Protein AF-A0A7S0L2Z8-F1 (afdb_monomer_lite)

Secondary structure (DSSP, 8-state):
------HHHHHHHHHH-HHHH-TTGGG-TTS--PPPHHHHHHHHHHHTT---TTS-----TTHHHHHS--TT--SSSS-SS-TT---TTHHHHTT---GGGGG--HHHHHHHHHHHHHHHHHTT-SS--

Organism: NCBI:txid221442

Structure (mmCIF, N/CA/C/O backbone):
data_AF-A0A7S0L2Z8-F1
#
_entry.id   AF-A0A7S0L2Z8-F1
#
loop_
_atom_site.group_PDB
_atom_site.id
_atom_site.type_symbol
_atom_site.label_atom_id
_atom_site.label_alt_id
_atom_site.label_comp_id
_atom_site.label_asym_id
_atom_site.label_entity_id
_atom_site.label_seq_id
_atom_site.pdbx_PDB_ins_code
_atom_site.Cartn_x
_atom_site.Cartn_y
_atom_site.Cartn_z
_atom_site.occupancy
_atom_site.B_iso_or_equiv
_atom_site.auth_seq_id
_atom_site.auth_comp_id
_atom_site.auth_asym_id
_atom_site.auth_atom_id
_atom_site.pdbx_PDB_model_num
ATOM 1 N N . PRO A 1 1 ? -34.218 -7.676 -26.715 1.00 38.91 1 PRO A N 1
ATOM 2 C CA . PRO A 1 1 ? -32.930 -6.945 -26.827 1.00 38.91 1 PRO A CA 1
ATOM 3 C C . PRO A 1 1 ? -32.128 -7.046 -25.517 1.00 38.91 1 PRO A C 1
ATOM 5 O O . PRO A 1 1 ? -32.703 -6.765 -24.467 1.00 38.91 1 PRO A O 1
ATOM 8 N N . PRO A 1 2 ? -30.862 -7.502 -25.526 1.00 47.31 2 PRO A N 1
ATOM 9 C CA . PRO A 1 2 ? -30.101 -7.628 -24.289 1.00 47.31 2 PRO A CA 1
ATOM 10 C C . PRO A 1 2 ? -29.778 -6.231 -23.745 1.00 47.31 2 PRO A C 1
ATOM 12 O O . PRO A 1 2 ? -29.260 -5.373 -24.457 1.00 47.31 2 PRO A O 1
ATOM 15 N N . ALA A 1 3 ? -30.162 -5.994 -22.492 1.00 52.59 3 ALA A N 1
ATOM 16 C CA . ALA A 1 3 ? -29.911 -4.758 -21.770 1.00 52.59 3 ALA A CA 1
ATOM 17 C C . ALA A 1 3 ? -28.441 -4.724 -21.331 1.00 52.59 3 ALA A C 1
ATOM 19 O O . ALA A 1 3 ? -28.045 -5.391 -20.377 1.00 52.59 3 ALA A O 1
ATOM 20 N N . TYR A 1 4 ? -27.623 -3.972 -22.058 1.00 53.84 4 TYR A N 1
ATOM 21 C CA . TYR A 1 4 ? -26.268 -3.640 -21.636 1.00 53.84 4 TYR A CA 1
ATOM 22 C C . TYR A 1 4 ? -26.341 -2.687 -20.431 1.00 53.84 4 TYR A C 1
ATOM 24 O O . TYR A 1 4 ? -27.061 -1.693 -20.490 1.00 53.84 4 TYR A O 1
ATOM 32 N N . GLY A 1 5 ? -25.602 -2.977 -19.353 1.00 63.50 5 GLY A N 1
ATOM 33 C CA . GLY A 1 5 ? -25.369 -2.003 -18.273 1.00 63.50 5 GLY A CA 1
ATOM 34 C C . GLY A 1 5 ? -25.965 -2.314 -16.898 1.00 63.50 5 GLY A C 1
ATOM 35 O O . GLY A 1 5 ? -26.345 -1.396 -16.182 1.00 63.50 5 GLY A O 1
ATOM 36 N N . ILE A 1 6 ? -26.029 -3.580 -16.487 1.00 81.06 6 ILE A N 1
ATOM 37 C CA . ILE A 1 6 ? -26.271 -3.932 -15.079 1.00 81.06 6 ILE A CA 1
ATOM 38 C C . ILE A 1 6 ? -24.934 -4.241 -14.403 1.00 81.06 6 ILE A C 1
ATOM 40 O O . ILE A 1 6 ? -24.212 -5.129 -14.850 1.00 81.06 6 ILE A O 1
ATOM 44 N N . LEU A 1 7 ? -24.618 -3.529 -13.312 1.00 80.81 7 LEU A N 1
ATOM 45 C CA . LEU A 1 7 ? -23.402 -3.723 -12.503 1.00 80.81 7 LEU A CA 1
ATOM 46 C C . LEU A 1 7 ? -23.192 -5.200 -12.134 1.00 80.81 7 LEU A C 1
ATOM 48 O O . LEU A 1 7 ? -22.066 -5.679 -12.138 1.00 80.81 7 LEU A O 1
ATOM 52 N N . GLY A 1 8 ? -24.282 -5.938 -11.898 1.00 82.50 8 GLY A N 1
ATOM 53 C CA . GLY A 1 8 ? -24.236 -7.378 -11.646 1.00 82.50 8 GLY A CA 1
ATOM 54 C C . GLY A 1 8 ? -23.707 -8.200 -12.826 1.00 82.50 8 GLY A C 1
ATOM 55 O O . GLY A 1 8 ? -22.941 -9.129 -12.609 1.00 82.50 8 GLY A O 1
ATOM 56 N N . ALA A 1 9 ? -24.047 -7.847 -14.070 1.00 83.56 9 ALA A N 1
ATOM 57 C CA . ALA A 1 9 ? -23.508 -8.523 -15.252 1.00 83.56 9 ALA A CA 1
ATOM 58 C C . ALA A 1 9 ? -22.042 -8.147 -15.506 1.00 83.56 9 ALA A C 1
ATOM 60 O O . ALA A 1 9 ? -21.267 -9.007 -15.902 1.00 83.56 9 ALA A O 1
ATOM 61 N N . ALA A 1 10 ? -21.651 -6.896 -15.235 1.00 84.44 10 ALA A N 1
ATOM 62 C CA . ALA A 1 10 ? -20.251 -6.476 -15.308 1.00 84.44 10 ALA A CA 1
ATOM 63 C C . ALA A 1 10 ? -19.397 -7.190 -14.248 1.00 84.44 10 ALA A C 1
ATOM 65 O O . ALA A 1 10 ? -18.348 -7.740 -14.568 1.00 84.44 10 ALA A O 1
ATOM 66 N N . LEU A 1 11 ? -19.885 -7.260 -13.006 1.00 85.12 11 LEU A N 1
ATOM 67 C CA . LEU A 1 11 ? -19.230 -7.996 -11.928 1.00 85.12 11 LEU A CA 1
ATOM 68 C C . LEU A 1 11 ? -19.144 -9.492 -12.250 1.00 85.12 11 LEU A C 1
ATOM 70 O O . LEU A 1 11 ? -18.087 -10.088 -12.084 1.00 85.12 11 LEU A O 1
ATOM 74 N N . ALA A 1 12 ? -20.230 -10.097 -12.738 1.00 84.31 12 ALA A N 1
ATOM 75 C CA . ALA A 1 12 ? -20.231 -11.498 -13.143 1.00 84.31 12 ALA A CA 1
ATOM 76 C C . ALA A 1 12 ? -19.248 -11.756 -14.290 1.00 84.31 12 ALA A C 1
ATOM 78 O O . ALA A 1 12 ? -18.520 -12.736 -14.227 1.00 84.31 12 ALA A O 1
ATOM 79 N N . ALA A 1 13 ? -19.187 -10.875 -15.294 1.00 85.38 13 ALA A N 1
ATOM 80 C CA . ALA A 1 13 ? -18.232 -10.986 -16.392 1.00 85.38 13 ALA A CA 1
ATOM 81 C C . ALA A 1 13 ? -16.784 -10.954 -15.886 1.00 85.38 13 ALA A C 1
ATOM 83 O O . ALA A 1 13 ? -16.016 -11.832 -16.251 1.00 85.38 13 ALA A O 1
ATOM 84 N N . VAL A 1 14 ? -16.443 -10.028 -14.982 1.00 84.12 14 VAL A N 1
ATOM 85 C CA . VAL A 1 14 ? -15.102 -9.954 -14.374 1.00 84.12 14 VAL A CA 1
ATOM 86 C C . VAL A 1 14 ? -14.795 -11.189 -13.519 1.00 84.12 14 VAL A C 1
ATOM 88 O O . VAL A 1 14 ? -13.708 -11.743 -13.606 1.00 84.12 14 VAL A O 1
ATOM 91 N N . LEU A 1 15 ? -15.743 -11.654 -12.698 1.00 82.75 15 LEU A N 1
ATOM 92 C CA . LEU A 1 15 ? -15.523 -12.797 -11.800 1.00 82.75 15 LEU A CA 1
ATOM 93 C C . LEU A 1 15 ? -15.503 -14.157 -12.515 1.00 82.75 15 LEU A C 1
ATOM 95 O O . LEU A 1 15 ? -14.949 -15.118 -11.976 1.00 82.75 15 LEU A O 1
ATOM 99 N N . LEU A 1 16 ? -16.164 -14.263 -13.671 1.00 84.06 16 LEU A N 1
ATOM 100 C CA . LEU A 1 16 ? -16.194 -15.457 -14.523 1.00 84.06 16 LEU A CA 1
ATOM 101 C C . LEU A 1 16 ? -15.113 -15.429 -15.605 1.00 84.06 16 LEU A C 1
ATOM 103 O O . LEU A 1 16 ? -14.973 -16.421 -16.321 1.00 84.06 16 LEU A O 1
ATOM 107 N N . ASP A 1 17 ? -14.367 -14.331 -15.718 1.00 84.00 17 ASP A N 1
ATOM 108 C CA . ASP A 1 17 ? -13.298 -14.205 -16.693 1.00 84.00 17 ASP A CA 1
ATOM 109 C C . ASP A 1 17 ? -12.235 -15.300 -16.456 1.00 84.00 17 ASP A C 1
ATOM 111 O O . ASP A 1 17 ? -11.802 -15.500 -15.312 1.00 84.00 17 ASP A O 1
ATOM 115 N N . PRO A 1 18 ? -11.820 -16.054 -17.491 1.00 78.44 18 PRO A N 1
ATOM 116 C CA . PRO A 1 18 ? -10.751 -17.041 -17.373 1.00 78.44 18 PRO A CA 1
ATOM 117 C C . PRO A 1 18 ? -9.454 -16.461 -16.795 1.00 78.44 18 PRO A C 1
ATOM 119 O O . PRO A 1 18 ? -8.783 -17.150 -16.024 1.00 78.44 18 PRO A O 1
ATOM 122 N N . GLU A 1 19 ? -9.130 -15.199 -17.098 1.00 71.44 19 GLU A N 1
ATOM 123 C CA . GLU A 1 19 ? -7.959 -14.503 -16.551 1.00 71.44 19 GLU A CA 1
ATOM 124 C C . GLU A 1 19 ? -8.096 -14.225 -15.047 1.00 71.44 19 GLU A C 1
ATOM 126 O O . GLU A 1 19 ? -7.104 -14.137 -14.333 1.00 71.44 19 GLU A O 1
ATOM 131 N N . ALA A 1 20 ? -9.322 -14.154 -14.525 1.00 70.06 20 ALA A N 1
ATOM 132 C CA . ALA A 1 20 ? -9.575 -13.974 -13.098 1.00 70.06 20 ALA A CA 1
ATOM 133 C C . ALA A 1 20 ? -9.591 -15.297 -12.305 1.00 70.06 20 ALA A C 1
ATOM 135 O O . ALA A 1 20 ? -9.598 -15.270 -11.073 1.00 70.06 20 ALA A O 1
ATOM 136 N N . ARG A 1 21 ? -9.651 -16.460 -12.978 1.00 70.19 21 ARG A N 1
ATOM 137 C CA . ARG A 1 21 ? -9.897 -17.772 -12.339 1.00 70.19 21 ARG A CA 1
ATOM 138 C C . ARG A 1 21 ? -8.857 -18.850 -12.634 1.00 70.19 21 ARG A C 1
ATOM 140 O O . ARG A 1 21 ? -8.907 -19.906 -12.000 1.00 70.19 21 ARG A O 1
ATOM 147 N N . SER A 1 22 ? -7.988 -18.661 -13.624 1.00 74.81 22 SER A N 1
ATOM 148 C CA . SER A 1 22 ? -7.081 -19.724 -14.054 1.00 74.81 22 SER A CA 1
ATOM 149 C C . SER A 1 22 ? -5.963 -19.976 -13.040 1.00 74.81 22 SER A C 1
ATOM 151 O O . SER A 1 22 ? -5.101 -19.129 -12.836 1.00 74.81 22 SER A O 1
ATOM 153 N N . ALA A 1 23 ? -5.899 -21.193 -12.493 1.00 65.88 23 ALA A N 1
ATOM 154 C CA . ALA A 1 23 ? -4.795 -21.641 -11.635 1.00 65.88 23 ALA A CA 1
ATOM 155 C C . ALA A 1 23 ? -3.439 -21.720 -12.370 1.00 65.88 23 ALA A C 1
ATOM 157 O O . ALA A 1 23 ? -2.398 -21.873 -11.737 1.00 65.88 23 ALA A O 1
ATOM 158 N N . THR A 1 24 ? -3.424 -21.629 -13.707 1.00 66.75 24 THR A N 1
ATOM 159 C CA . THR A 1 24 ? -2.171 -21.554 -14.476 1.00 66.75 24 THR A CA 1
ATOM 160 C C . THR A 1 24 ? -1.475 -20.204 -14.323 1.00 66.75 24 THR A C 1
ATOM 162 O O . THR A 1 24 ? -0.278 -20.128 -14.571 1.00 66.75 24 THR A O 1
ATOM 165 N N . LEU A 1 25 ? -2.204 -19.156 -13.923 1.00 63.75 25 LEU A N 1
ATOM 166 C CA . LEU A 1 25 ? -1.655 -17.816 -13.715 1.00 63.75 25 LEU A CA 1
ATOM 167 C C . LEU A 1 25 ? -0.828 -17.723 -12.429 1.00 63.75 25 LEU A C 1
ATOM 169 O O . LEU A 1 25 ? 0.153 -16.995 -12.410 1.00 63.75 25 LEU A O 1
ATOM 173 N N . ASP A 1 26 ? -1.128 -18.528 -11.404 1.00 63.16 26 ASP A N 1
ATOM 174 C CA . ASP A 1 26 ? -0.302 -18.610 -10.186 1.00 63.16 26 ASP A CA 1
ATOM 175 C C . ASP A 1 26 ? 1.129 -19.109 -10.472 1.00 63.16 26 ASP A C 1
ATOM 177 O O . ASP A 1 26 ? 2.045 -18.893 -9.678 1.00 63.16 26 ASP A O 1
ATOM 181 N N . LEU A 1 27 ? 1.327 -19.797 -11.604 1.00 66.19 27 LEU A N 1
ATOM 182 C CA . LEU A 1 27 ? 2.627 -20.289 -12.066 1.00 66.19 27 LEU A CA 1
ATOM 183 C C . LEU A 1 27 ? 3.323 -19.326 -13.038 1.00 66.19 27 LEU A C 1
ATOM 185 O O . LEU A 1 27 ? 4.477 -19.570 -13.394 1.00 66.19 27 LEU A O 1
ATOM 189 N N . ASP A 1 28 ? 2.644 -18.266 -13.483 1.00 75.50 28 ASP A N 1
ATOM 190 C CA . ASP A 1 28 ? 3.212 -17.282 -14.395 1.00 75.50 28 ASP A CA 1
ATOM 191 C C . ASP A 1 28 ? 4.026 -16.241 -13.601 1.00 75.50 28 ASP A C 1
ATOM 193 O O . ASP A 1 28 ? 3.460 -15.484 -12.811 1.00 75.50 28 ASP A O 1
ATOM 197 N N . PRO A 1 29 ? 5.355 -16.154 -13.798 1.00 68.88 29 PRO A N 1
ATOM 198 C CA . PRO A 1 29 ? 6.187 -15.158 -13.125 1.00 68.88 29 PRO A CA 1
ATOM 199 C C . PRO A 1 29 ? 5.865 -13.708 -13.525 1.00 68.88 29 PRO A C 1
ATOM 201 O O . PRO A 1 29 ? 6.348 -12.789 -12.863 1.00 68.88 29 PRO A O 1
ATOM 204 N N . ALA A 1 30 ? 5.089 -13.489 -14.593 1.00 75.94 30 ALA A N 1
ATOM 205 C CA . ALA A 1 30 ? 4.578 -12.179 -14.991 1.00 75.94 30 ALA A CA 1
ATOM 206 C C . ALA A 1 30 ? 3.209 -11.839 -14.377 1.00 75.94 30 ALA A C 1
ATOM 208 O O . ALA A 1 30 ? 2.716 -10.727 -14.572 1.00 75.94 30 ALA A O 1
ATOM 209 N N . HIS A 1 31 ? 2.593 -12.767 -13.640 1.00 76.44 31 HIS A N 1
ATOM 210 C CA . HIS A 1 31 ? 1.294 -12.560 -13.022 1.00 76.44 31 HIS A CA 1
ATOM 211 C C . HIS A 1 31 ? 1.409 -12.031 -11.587 1.00 76.44 31 HIS A C 1
ATOM 213 O O . HIS A 1 31 ? 2.279 -12.417 -10.805 1.00 76.44 31 HIS A O 1
ATOM 219 N N . GLY A 1 32 ? 0.471 -11.157 -11.223 1.00 79.44 32 GLY A N 1
ATOM 220 C CA . GLY A 1 32 ? 0.435 -10.498 -9.923 1.00 79.44 32 GLY A CA 1
ATOM 221 C C . GLY A 1 32 ? 1.298 -9.236 -9.854 1.00 79.44 32 GLY A C 1
ATOM 222 O O . GLY A 1 32 ? 2.044 -8.889 -10.764 1.00 79.44 32 GLY A O 1
ATOM 223 N N . GLY A 1 33 ? 1.155 -8.505 -8.752 1.00 85.00 33 GLY A N 1
ATOM 224 C CA . GLY A 1 33 ? 1.838 -7.233 -8.548 1.00 85.00 33 GLY A CA 1
ATOM 225 C C . GLY A 1 33 ? 1.964 -6.889 -7.073 1.00 85.00 33 GLY A C 1
ATOM 226 O O . GLY A 1 33 ? 1.222 -7.391 -6.220 1.00 85.00 33 GLY A O 1
ATOM 227 N N . LEU A 1 34 ? 2.927 -6.025 -6.759 1.00 87.44 34 LEU A N 1
ATOM 228 C CA . LEU A 1 34 ? 3.051 -5.484 -5.414 1.00 87.44 34 LEU A CA 1
ATOM 229 C C . LEU A 1 34 ? 1.852 -4.587 -5.124 1.00 87.44 34 LEU A C 1
ATOM 231 O O . LEU A 1 34 ? 1.577 -3.639 -5.844 1.00 87.44 34 LEU A O 1
ATOM 235 N N . ARG A 1 35 ? 1.156 -4.858 -4.019 1.00 89.19 35 ARG A N 1
ATOM 236 C CA . ARG A 1 35 ? 0.109 -3.950 -3.545 1.00 89.19 35 ARG A CA 1
ATOM 237 C C . ARG A 1 35 ? 0.712 -2.658 -3.008 1.00 89.19 35 ARG A C 1
ATOM 239 O O . ARG A 1 35 ? 1.745 -2.680 -2.325 1.00 89.19 35 ARG A O 1
ATOM 246 N N . GLU A 1 36 ? 0.001 -1.564 -3.227 1.00 91.38 36 GLU A N 1
ATOM 247 C CA . GLU A 1 36 ? 0.316 -0.269 -2.635 1.00 91.38 36 GLU A CA 1
ATOM 248 C C . GLU A 1 36 ? 0.347 -0.336 -1.096 1.00 91.38 36 GLU A C 1
ATOM 250 O O . GLU A 1 36 ? -0.408 -1.115 -0.497 1.00 91.38 36 GLU A O 1
ATOM 255 N N . PRO A 1 37 ? 1.175 0.487 -0.427 1.00 90.50 37 PRO A N 1
ATOM 256 C CA . PRO A 1 37 ? 1.256 0.510 1.035 1.00 90.50 37 PRO A CA 1
ATOM 257 C C . PRO A 1 37 ? -0.092 0.766 1.727 1.00 90.50 37 PRO A C 1
ATOM 259 O O . PRO A 1 37 ? -0.437 0.061 2.676 1.00 90.50 37 PRO A O 1
ATOM 262 N N . LEU A 1 38 ? -0.888 1.713 1.221 1.00 90.00 38 LEU A N 1
ATOM 263 C CA . LEU A 1 38 ? -2.211 2.024 1.774 1.00 90.00 38 LEU A CA 1
ATOM 264 C C . LEU A 1 38 ? -3.201 0.868 1.598 1.00 90.00 38 LEU A C 1
ATOM 266 O O . LEU A 1 38 ? -3.910 0.516 2.539 1.00 90.00 38 LEU A O 1
ATOM 270 N N . LEU A 1 39 ? -3.210 0.216 0.431 1.00 91.88 39 LEU A N 1
ATOM 271 C CA . LEU A 1 39 ? -4.048 -0.963 0.204 1.00 91.88 39 LEU A CA 1
ATOM 272 C C . LEU A 1 39 ? -3.657 -2.122 1.123 1.00 91.88 39 LEU A C 1
ATOM 274 O O . LEU A 1 39 ? -4.536 -2.799 1.650 1.00 91.88 39 LEU A O 1
ATOM 278 N N . LYS A 1 40 ? -2.358 -2.348 1.361 1.00 91.38 40 LYS A N 1
ATOM 279 C CA . LYS A 1 40 ? -1.889 -3.362 2.323 1.00 91.38 40 LYS A CA 1
ATOM 280 C C . LYS A 1 40 ? -2.445 -3.097 3.720 1.00 91.38 40 LYS A C 1
ATOM 282 O O . LYS A 1 40 ? -2.971 -4.016 4.340 1.00 91.38 40 LYS A O 1
ATOM 287 N N . LEU A 1 41 ? -2.374 -1.853 4.184 1.00 89.44 41 LEU A N 1
ATOM 288 C CA . LEU A 1 41 ? -2.921 -1.451 5.476 1.00 89.44 41 LEU A CA 1
ATOM 289 C C . LEU A 1 41 ? -4.444 -1.650 5.542 1.00 89.44 41 LEU A C 1
ATOM 291 O O . LEU A 1 41 ? -4.937 -2.261 6.486 1.00 89.44 41 LEU A O 1
ATOM 295 N N . LEU A 1 42 ? -5.187 -1.206 4.524 1.00 90.62 42 LEU A N 1
ATOM 296 C CA . LEU A 1 42 ? -6.638 -1.407 4.451 1.00 90.62 42 LEU A CA 1
ATOM 297 C C . LEU A 1 42 ? -7.011 -2.892 4.454 1.00 90.62 42 LEU A C 1
ATOM 299 O O . LEU A 1 42 ? -7.984 -3.285 5.092 1.00 90.62 42 LEU A O 1
ATOM 303 N N . HIS A 1 43 ? -6.230 -3.734 3.777 1.00 92.44 43 HIS A N 1
ATOM 304 C CA . HIS A 1 43 ? -6.416 -5.180 3.822 1.00 92.44 43 HIS A CA 1
ATOM 305 C C . HIS A 1 43 ? -6.211 -5.751 5.225 1.00 92.44 43 HIS A C 1
ATOM 307 O O . HIS A 1 43 ? -7.000 -6.599 5.626 1.00 92.44 43 HIS A O 1
ATOM 313 N N . VAL A 1 44 ? -5.199 -5.290 5.968 1.00 90.25 44 VAL A N 1
ATOM 314 C CA . VAL A 1 44 ? -4.978 -5.712 7.361 1.00 90.25 44 VAL A CA 1
ATOM 315 C C . VAL A 1 44 ? -6.155 -5.293 8.238 1.00 90.25 44 VAL A C 1
ATOM 317 O O . VAL A 1 44 ? -6.710 -6.133 8.935 1.00 90.25 44 VAL A O 1
ATOM 320 N N . LEU A 1 45 ? -6.592 -4.035 8.154 1.00 89.38 45 LEU A N 1
ATOM 321 C CA . LEU A 1 45 ? -7.735 -3.537 8.927 1.00 89.38 45 LEU A CA 1
ATOM 322 C C . LEU A 1 45 ? -9.013 -4.328 8.630 1.00 89.38 45 LEU A C 1
ATOM 324 O O . LEU A 1 45 ? -9.713 -4.736 9.551 1.00 89.38 45 LEU A O 1
ATOM 328 N N . ARG A 1 46 ? -9.283 -4.613 7.351 1.00 90.94 46 ARG A N 1
ATOM 329 C CA . ARG A 1 46 ? -10.426 -5.442 6.944 1.00 90.94 46 ARG A CA 1
ATOM 330 C C . ARG A 1 46 ? -10.308 -6.890 7.406 1.00 90.94 46 ARG A C 1
ATOM 332 O O . ARG A 1 46 ? -11.318 -7.485 7.736 1.00 90.94 46 ARG A O 1
ATOM 339 N N . ALA A 1 47 ? -9.108 -7.466 7.403 1.00 91.44 47 ALA A N 1
ATOM 340 C CA . ALA A 1 47 ? -8.889 -8.837 7.865 1.00 91.44 47 ALA A CA 1
ATOM 341 C C . ALA A 1 47 ? -9.039 -8.983 9.388 1.00 91.44 47 ALA A C 1
ATOM 343 O O . ALA A 1 47 ? -9.264 -10.087 9.871 1.00 91.44 47 ALA A O 1
ATOM 344 N N . LEU A 1 48 ? -8.900 -7.881 10.127 1.00 88.00 48 LEU A N 1
ATOM 345 C CA . LEU A 1 48 ? -9.115 -7.813 11.570 1.00 88.00 48 LEU A CA 1
ATOM 346 C C . LEU A 1 48 ? -10.548 -7.402 11.941 1.00 88.00 48 LEU A C 1
ATOM 348 O O . LEU A 1 48 ? -10.801 -7.176 13.120 1.00 88.00 48 LEU A O 1
ATOM 352 N N . ASP A 1 49 ? -11.449 -7.268 10.957 1.00 88.44 49 ASP A N 1
ATOM 353 C CA . ASP A 1 49 ? -12.799 -6.716 11.135 1.00 88.44 49 ASP A CA 1
ATOM 354 C C . ASP A 1 49 ? -12.781 -5.411 11.950 1.00 88.4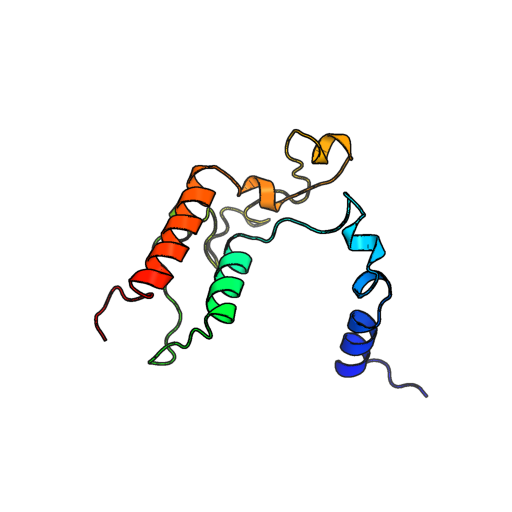4 49 ASP A C 1
ATOM 356 O O . ASP A 1 49 ? -13.567 -5.205 12.872 1.00 88.44 49 ASP A O 1
ATOM 360 N N . PHE A 1 50 ? -11.824 -4.529 11.639 1.00 84.44 50 PHE A N 1
ATOM 361 C CA . PHE A 1 50 ? -11.678 -3.273 12.356 1.00 84.44 50 PHE A CA 1
ATOM 362 C C . PHE A 1 50 ? -12.933 -2.404 12.187 1.00 84.44 50 PHE A C 1
ATOM 364 O O . PHE A 1 50 ? -13.290 -2.020 11.070 1.00 84.44 50 PHE A O 1
ATOM 371 N N . GLU A 1 51 ? -13.532 -2.015 13.312 1.00 82.38 51 GLU A N 1
ATOM 372 C CA . GLU A 1 51 ? -14.614 -1.038 13.386 1.00 82.38 51 GLU A CA 1
ATOM 373 C C . GLU A 1 51 ? -14.200 0.160 14.245 1.00 82.38 51 GLU A C 1
ATOM 375 O O . GLU A 1 51 ? -13.574 0.025 15.299 1.00 82.38 51 GLU A O 1
ATOM 380 N N . SER A 1 52 ? -14.567 1.359 13.793 1.00 79.44 52 SER A N 1
ATOM 381 C CA . SER A 1 52 ? -14.380 2.580 14.573 1.00 79.44 52 SER A CA 1
ATOM 382 C C . SER A 1 52 ? -15.454 2.651 15.655 1.00 79.44 52 SER A C 1
ATOM 384 O O . SER A 1 52 ? -16.639 2.712 15.329 1.00 79.44 52 SER A O 1
ATOM 386 N N . ALA A 1 53 ? -15.050 2.677 16.928 1.00 74.31 53 ALA A N 1
ATOM 387 C CA . ALA A 1 53 ? -15.969 2.666 18.072 1.00 74.31 53 ALA A CA 1
ATOM 388 C C . ALA A 1 53 ? -17.020 3.794 18.025 1.00 74.31 53 ALA A C 1
ATOM 390 O O . ALA A 1 53 ? -18.178 3.579 18.371 1.00 74.31 53 ALA A O 1
ATOM 391 N N . ASP A 1 54 ? -16.626 4.969 17.528 1.00 78.56 54 ASP A N 1
ATOM 392 C CA . ASP A 1 54 ? -17.475 6.163 17.431 1.00 78.56 54 ASP A CA 1
ATOM 393 C C . ASP A 1 54 ? -17.928 6.464 15.987 1.00 78.56 54 ASP A C 1
ATOM 395 O O . ASP A 1 54 ? -18.469 7.536 15.713 1.00 78.56 54 ASP A O 1
ATOM 399 N N . GLY A 1 55 ? -17.629 5.584 15.021 1.00 76.75 55 GLY A N 1
ATOM 400 C CA . GLY A 1 55 ? -17.811 5.882 13.593 1.00 76.75 55 GLY A CA 1
ATOM 401 C C . GLY A 1 55 ? -16.937 7.039 13.087 1.00 76.75 55 GLY A C 1
ATOM 402 O O . GLY A 1 55 ? -17.200 7.596 12.022 1.00 76.75 55 GLY A O 1
ATOM 403 N N . ARG A 1 56 ? -15.906 7.421 13.851 1.00 75.56 56 ARG A N 1
ATOM 404 C CA . ARG A 1 56 ? -14.935 8.445 13.456 1.00 75.56 56 ARG A CA 1
ATOM 405 C C . ARG A 1 56 ? -14.047 7.938 12.335 1.00 75.56 56 ARG A C 1
ATOM 407 O O . ARG A 1 56 ? -13.749 6.743 12.261 1.00 75.56 56 ARG A O 1
ATOM 414 N N . GLU A 1 57 ? -13.600 8.877 11.512 1.00 76.12 57 GLU A N 1
ATOM 415 C CA . GLU A 1 57 ? -12.584 8.612 10.506 1.00 76.12 57 GLU A CA 1
ATOM 416 C C . GLU A 1 57 ? -11.287 8.140 11.172 1.00 76.12 57 GLU A C 1
ATOM 418 O O . GLU A 1 57 ? -10.928 8.570 12.272 1.00 76.12 57 GLU A O 1
ATOM 423 N N . LEU A 1 58 ? -10.623 7.200 10.507 1.00 79.00 58 LEU A N 1
ATOM 424 C CA . LEU A 1 58 ? -9.351 6.657 10.945 1.00 79.00 58 LEU A CA 1
ATOM 425 C C . LEU A 1 58 ? -8.258 7.692 10.720 1.00 79.00 58 LEU A C 1
ATOM 427 O O . LEU A 1 58 ? -7.880 7.941 9.577 1.00 79.00 58 LEU A O 1
ATOM 431 N N . ASP A 1 59 ? -7.730 8.242 11.807 1.00 78.12 59 ASP A N 1
ATOM 432 C CA . ASP A 1 59 ? -6.559 9.107 11.753 1.00 78.12 59 ASP A CA 1
ATOM 433 C C . ASP A 1 59 ? -5.304 8.313 12.120 1.00 78.12 59 ASP A C 1
ATOM 435 O O . ASP A 1 59 ? -5.190 7.744 13.209 1.00 78.12 59 ASP A O 1
ATOM 439 N N . LEU A 1 60 ? -4.377 8.233 11.169 1.00 80.38 60 LEU A N 1
ATOM 440 C CA . LEU A 1 60 ? -3.094 7.565 11.327 1.00 80.38 60 LEU A CA 1
ATOM 441 C C . LEU A 1 60 ? -1.998 8.602 11.152 1.00 80.38 60 LEU A C 1
ATOM 443 O O . LEU A 1 60 ? -1.619 8.948 10.032 1.00 80.38 60 LEU A O 1
ATOM 447 N N . GLU A 1 61 ? -1.475 9.064 12.281 1.00 80.19 61 GLU A N 1
ATOM 448 C CA . GLU A 1 61 ? -0.445 10.093 12.305 1.00 80.19 61 GLU A CA 1
ATOM 449 C C . GLU A 1 61 ? 0.812 9.656 11.537 1.00 80.19 61 GLU A C 1
ATOM 451 O O . GLU A 1 61 ? 1.291 8.521 11.684 1.00 80.19 61 GLU A O 1
ATOM 456 N N . GLU A 1 62 ? 1.361 10.588 10.754 1.00 83.19 62 GLU A N 1
ATOM 457 C CA . GLU A 1 62 ? 2.635 10.457 10.030 1.00 83.19 62 GLU A CA 1
ATOM 458 C C . GLU A 1 62 ? 2.714 9.215 9.125 1.00 83.19 62 GLU A C 1
ATOM 460 O O . GLU A 1 62 ? 3.715 8.487 9.087 1.00 83.19 62 GLU A O 1
ATOM 465 N N . LEU A 1 63 ? 1.623 8.922 8.411 1.00 86.56 63 LEU A N 1
ATOM 466 C CA . LEU A 1 63 ? 1.573 7.773 7.508 1.00 86.56 63 LEU A CA 1
ATOM 467 C C . LEU A 1 63 ? 2.577 7.891 6.348 1.00 86.56 63 LEU A C 1
ATOM 469 O O . LEU A 1 63 ? 3.120 6.886 5.893 1.00 86.56 63 LEU A O 1
ATOM 473 N N . ASP A 1 64 ? 2.881 9.114 5.927 1.00 87.38 64 ASP A N 1
ATOM 474 C CA . ASP A 1 64 ? 3.925 9.448 4.964 1.00 87.38 64 ASP A CA 1
ATOM 475 C C . ASP A 1 64 ? 5.313 8.990 5.440 1.00 87.38 64 ASP A C 1
ATOM 477 O O . ASP A 1 64 ? 6.010 8.301 4.696 1.00 87.38 64 ASP A O 1
ATOM 481 N N . ASN A 1 65 ? 5.679 9.253 6.698 1.00 84.56 65 ASN A N 1
ATOM 482 C CA . ASN A 1 65 ? 6.954 8.814 7.279 1.00 84.56 65 ASN A CA 1
ATOM 483 C C . ASN A 1 65 ? 7.021 7.29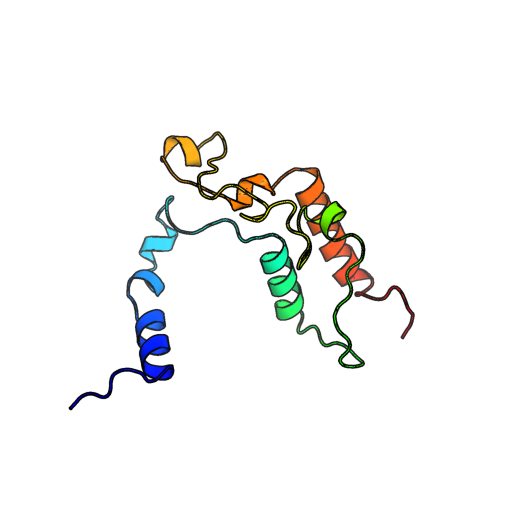4 7.494 1.00 84.56 65 ASN A C 1
ATOM 485 O O . ASN A 1 65 ? 8.105 6.708 7.482 1.00 84.56 65 ASN A O 1
ATOM 489 N N . LYS A 1 66 ? 5.872 6.646 7.718 1.00 85.12 66 LYS A N 1
ATOM 490 C CA . LYS A 1 66 ? 5.793 5.208 8.029 1.00 85.12 66 LYS A CA 1
ATOM 491 C C . LYS A 1 66 ? 5.714 4.331 6.781 1.00 85.12 66 LYS A C 1
ATOM 493 O O . LYS A 1 66 ? 6.307 3.255 6.759 1.00 85.12 66 LYS A O 1
ATOM 498 N N . LEU A 1 67 ? 4.957 4.759 5.771 1.00 87.56 67 LEU A N 1
ATOM 499 C CA . LEU A 1 67 ? 4.644 3.976 4.571 1.00 87.56 67 LEU A CA 1
ATOM 500 C C . LEU A 1 67 ? 5.217 4.577 3.281 1.00 87.56 67 LEU A C 1
ATOM 502 O O . LEU A 1 67 ? 5.220 3.897 2.254 1.00 87.56 67 LEU A O 1
ATOM 506 N N . GLY A 1 68 ? 5.672 5.832 3.304 1.00 88.56 68 GLY A N 1
ATOM 507 C CA . GLY A 1 68 ? 6.033 6.593 2.105 1.00 88.56 68 GLY A CA 1
ATOM 508 C C . GLY A 1 68 ? 4.826 7.125 1.327 1.00 88.56 68 GLY A C 1
ATOM 509 O O . GLY A 1 68 ? 4.986 7.583 0.199 1.00 88.56 68 GLY A O 1
ATOM 510 N N . MET A 1 69 ? 3.618 7.021 1.890 1.00 90.50 69 MET A N 1
ATOM 511 C CA . MET A 1 69 ? 2.364 7.425 1.256 1.00 90.50 69 MET A CA 1
ATOM 512 C C . MET A 1 69 ? 1.328 7.769 2.327 1.00 90.50 69 MET A C 1
ATOM 514 O O . MET A 1 69 ? 1.153 7.017 3.284 1.00 90.50 69 MET A O 1
ATOM 518 N N . ALA A 1 70 ? 0.591 8.857 2.120 1.00 90.19 70 ALA A N 1
ATOM 519 C CA . ALA A 1 70 ? -0.553 9.227 2.942 1.00 90.19 70 ALA A CA 1
ATOM 520 C C . ALA A 1 70 ? -1.728 9.673 2.055 1.00 90.19 70 ALA A C 1
ATOM 522 O O . ALA A 1 70 ? -1.497 10.257 0.990 1.00 90.19 70 ALA A O 1
ATOM 523 N N . PRO A 1 71 ? -2.988 9.399 2.444 1.00 88.38 71 PRO A N 1
ATOM 524 C CA . PRO A 1 71 ? -4.148 9.813 1.664 1.00 88.38 71 PRO A CA 1
ATOM 525 C C . PRO A 1 71 ? -4.116 11.319 1.407 1.00 88.38 71 PRO A C 1
ATOM 527 O O . PRO A 1 71 ? -3.835 12.100 2.310 1.00 88.38 71 PRO A O 1
ATOM 530 N N . TYR A 1 72 ? -4.392 11.723 0.166 1.00 87.38 72 TYR A N 1
ATOM 531 C CA . TYR A 1 72 ? -4.417 13.130 -0.259 1.00 87.38 72 TYR A CA 1
ATOM 532 C C . TYR A 1 72 ? -3.088 13.899 -0.130 1.00 87.38 72 TYR A C 1
ATOM 534 O O . TYR A 1 72 ? -3.072 15.110 -0.335 1.00 87.38 72 TYR A O 1
ATOM 542 N N . GLN A 1 73 ? -1.967 13.221 0.138 1.00 89.06 73 GLN A N 1
ATOM 543 C CA . GLN A 1 73 ? -0.645 13.844 0.291 1.00 89.06 73 GLN A CA 1
ATOM 544 C C . GLN A 1 73 ? 0.333 13.438 -0.821 1.00 89.06 73 GLN A C 1
ATOM 546 O O . GLN A 1 73 ? 1.517 13.217 -0.575 1.00 89.06 73 GLN A O 1
ATOM 551 N N . SER A 1 74 ? -0.152 13.316 -2.061 1.00 90.00 74 SER A N 1
ATOM 552 C CA . SER A 1 74 ? 0.742 13.052 -3.195 1.00 90.00 74 SER A CA 1
ATOM 553 C C . SER A 1 74 ? 1.710 14.227 -3.381 1.00 90.00 74 SER A C 1
ATOM 555 O O . SER A 1 74 ? 1.254 15.369 -3.477 1.00 90.00 74 SER A O 1
ATOM 557 N N . PRO A 1 75 ? 3.032 13.987 -3.484 1.00 87.44 75 PRO A N 1
ATOM 558 C CA . PRO A 1 75 ? 4.010 15.057 -3.679 1.00 87.44 75 PRO A CA 1
ATOM 559 C C . PRO A 1 75 ? 3.913 15.696 -5.073 1.00 87.44 75 PRO A C 1
ATOM 561 O O . PRO A 1 75 ? 4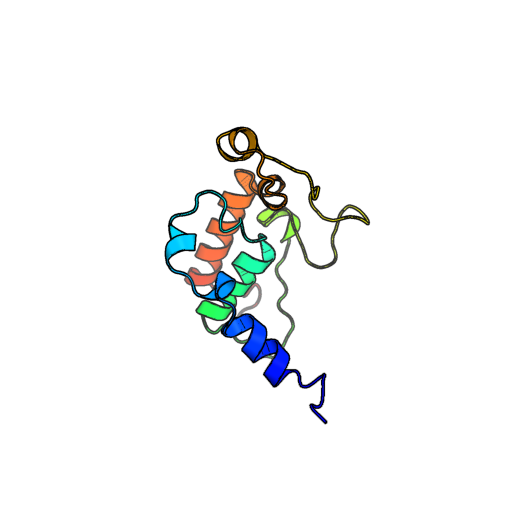.438 16.786 -5.296 1.00 87.44 75 PRO A O 1
ATOM 564 N N . THR A 1 76 ? 3.262 15.021 -6.027 1.00 87.69 76 THR A N 1
ATOM 565 C CA . THR A 1 76 ? 3.076 15.493 -7.405 1.00 87.69 76 THR A CA 1
ATOM 566 C C . THR A 1 76 ? 1.627 15.326 -7.863 1.00 87.69 76 THR A C 1
ATOM 568 O O . THR A 1 76 ? 0.847 14.595 -7.254 1.00 87.69 76 THR A O 1
ATOM 571 N N . VAL A 1 77 ? 1.276 15.951 -8.990 1.00 87.88 77 VAL A N 1
ATOM 572 C CA . VAL A 1 77 ? -0.029 15.758 -9.652 1.00 87.88 77 VAL A CA 1
ATOM 573 C C . VAL A 1 77 ? -0.172 14.396 -10.343 1.00 87.88 77 VAL A C 1
ATOM 575 O O . VAL A 1 77 ? -1.263 14.072 -10.798 1.00 87.88 77 VAL A O 1
ATOM 578 N N . PHE A 1 78 ? 0.914 13.622 -10.461 1.00 85.12 78 PHE A N 1
ATOM 579 C CA . PHE A 1 78 ? 0.931 12.381 -11.235 1.00 85.12 78 PHE A CA 1
ATOM 580 C C . PHE A 1 78 ? 0.676 11.151 -10.366 1.00 85.12 78 PHE A C 1
ATOM 582 O O . PHE A 1 78 ? -0.262 10.419 -10.654 1.00 85.12 78 PHE A O 1
ATOM 589 N N . ASN A 1 79 ? 1.483 10.933 -9.324 1.00 89.94 79 ASN A N 1
ATOM 590 C CA . ASN A 1 79 ? 1.276 9.952 -8.248 1.00 89.94 79 ASN A CA 1
ATOM 591 C C . ASN A 1 79 ? 2.442 10.061 -7.227 1.00 89.94 79 ASN A C 1
ATOM 593 O O . ASN A 1 79 ? 3.304 10.941 -7.346 1.00 89.94 79 ASN A O 1
ATOM 597 N N . PHE A 1 80 ? 2.515 9.128 -6.270 1.00 91.62 80 PHE A N 1
ATOM 598 C CA . PHE A 1 80 ? 3.654 8.906 -5.362 1.00 91.62 80 PHE A CA 1
ATOM 599 C C . PHE A 1 80 ? 4.851 8.194 -6.021 1.00 91.62 80 PHE A C 1
ATOM 601 O O . PHE A 1 80 ? 5.958 8.217 -5.485 1.00 91.62 80 PHE A O 1
ATOM 608 N N . TYR A 1 81 ? 4.637 7.545 -7.164 1.00 92.19 81 TYR A N 1
ATOM 609 C CA . TYR A 1 81 ? 5.625 6.740 -7.883 1.00 92.19 81 TYR A CA 1
ATOM 610 C C . TYR A 1 81 ? 5.393 6.827 -9.402 1.00 92.19 81 TYR A C 1
ATOM 612 O O . TYR A 1 81 ? 4.338 7.270 -9.855 1.00 92.19 81 TYR A O 1
ATOM 620 N N . LEU A 1 82 ? 6.381 6.423 -10.201 1.00 92.38 82 LEU A N 1
ATOM 621 C CA . LEU A 1 82 ? 6.323 6.492 -11.662 1.00 92.38 82 LEU A CA 1
ATOM 622 C C . LEU A 1 82 ? 5.644 5.244 -12.250 1.00 92.38 82 LEU A C 1
ATOM 624 O O . LEU A 1 82 ? 6.010 4.130 -11.863 1.00 92.38 82 LEU A O 1
ATOM 628 N N . PRO A 1 83 ? 4.712 5.393 -13.211 1.00 89.88 83 PRO A N 1
ATOM 629 C CA . PRO A 1 83 ? 4.003 4.253 -13.795 1.00 89.88 83 PRO A CA 1
ATOM 630 C C . PRO A 1 83 ? 4.919 3.322 -14.607 1.00 89.88 83 PRO A C 1
ATOM 632 O O . PRO A 1 83 ? 4.641 2.135 -14.739 1.00 89.88 83 PRO A O 1
ATOM 635 N N . GLU A 1 84 ? 6.042 3.826 -15.110 1.00 91.25 84 GLU A N 1
ATOM 636 C CA . GLU A 1 84 ? 7.066 3.053 -15.816 1.00 91.25 84 GLU A CA 1
ATOM 637 C C . GLU A 1 84 ? 8.215 2.563 -14.914 1.00 91.25 84 GLU A C 1
ATOM 639 O O . GLU A 1 84 ? 9.228 2.068 -15.416 1.00 91.25 84 GLU A O 1
ATOM 644 N N . HIS A 1 85 ? 8.111 2.701 -13.585 1.00 91.62 85 HIS A N 1
ATOM 645 C CA . HIS A 1 85 ? 9.185 2.260 -12.698 1.00 91.62 85 HIS A CA 1
ATOM 646 C C . HIS A 1 85 ? 9.380 0.739 -12.773 1.00 91.62 85 HIS A C 1
ATOM 648 O O . HIS A 1 85 ? 8.466 -0.050 -12.538 1.00 91.62 85 HIS A O 1
ATOM 654 N N . SER A 1 86 ? 10.616 0.327 -13.046 1.00 92.12 86 SER A N 1
ATOM 655 C CA . SER A 1 86 ? 11.046 -1.067 -13.018 1.00 92.12 86 SER A CA 1
ATOM 656 C C . SER A 1 86 ? 12.261 -1.191 -12.094 1.00 92.12 86 SER A C 1
ATOM 658 O O . SER A 1 86 ? 13.338 -0.688 -12.439 1.00 92.12 86 SER A O 1
ATOM 660 N N . PRO A 1 87 ? 12.147 -1.871 -10.939 1.00 89.12 87 PRO A N 1
ATOM 661 C CA . PRO A 1 87 ? 13.290 -2.096 -10.065 1.00 89.12 87 PRO A CA 1
ATOM 662 C C . PRO A 1 87 ? 14.328 -3.001 -10.746 1.00 89.12 87 PRO A C 1
ATOM 664 O O . PRO A 1 87 ? 14.010 -3.865 -11.568 1.00 89.12 87 PRO A O 1
ATOM 667 N N . ARG A 1 88 ? 15.605 -2.821 -10.389 1.00 88.06 88 ARG A N 1
ATOM 668 C CA . ARG A 1 88 ? 16.691 -3.677 -10.891 1.00 88.06 88 ARG A CA 1
ATOM 669 C C . ARG A 1 88 ? 16.511 -5.104 -10.373 1.00 88.06 88 ARG A C 1
ATOM 671 O O . ARG A 1 88 ? 16.275 -5.292 -9.184 1.00 88.06 88 ARG A O 1
ATOM 678 N N . GLY A 1 89 ? 16.690 -6.097 -11.242 1.00 87.56 89 GLY A N 1
ATOM 679 C CA . GLY A 1 89 ? 16.607 -7.511 -10.872 1.00 87.56 89 GLY A CA 1
ATOM 680 C C . GLY A 1 89 ? 15.743 -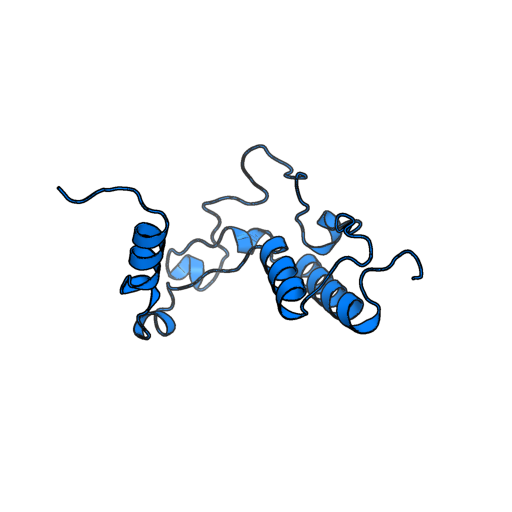8.330 -11.837 1.00 87.56 89 GLY A C 1
ATOM 681 O O . GLY A 1 89 ? 15.663 -7.977 -13.016 1.00 87.56 89 GLY A O 1
ATOM 682 N N . PRO A 1 90 ? 15.097 -9.410 -11.353 1.00 85.69 90 PRO A N 1
ATOM 683 C CA . PRO A 1 90 ? 14.307 -10.322 -12.183 1.00 85.69 90 PRO A CA 1
ATOM 684 C C . PRO A 1 90 ? 13.187 -9.633 -12.972 1.00 85.69 90 PRO A C 1
ATOM 686 O O . PRO A 1 90 ? 12.962 -9.982 -14.124 1.00 85.69 90 PRO A O 1
ATOM 689 N N . LEU A 1 91 ? 12.542 -8.617 -12.384 1.00 86.25 91 LEU A N 1
ATOM 690 C CA . LEU A 1 91 ? 11.467 -7.854 -13.031 1.00 86.25 91 LEU A CA 1
ATOM 691 C C . LEU A 1 91 ? 11.972 -7.103 -14.267 1.00 86.25 91 LEU A C 1
ATOM 693 O O . LEU A 1 91 ? 11.448 -7.292 -15.361 1.00 86.25 91 LEU A O 1
ATOM 697 N N . SER A 1 92 ? 13.060 -6.341 -14.124 1.00 87.56 92 SER A N 1
ATOM 698 C CA . SER A 1 92 ? 13.685 -5.649 -15.255 1.00 87.56 92 SER A CA 1
ATOM 699 C C . SER A 1 92 ? 14.214 -6.621 -16.317 1.00 87.56 92 SER A C 1
ATOM 701 O O . SER A 1 92 ? 14.097 -6.330 -17.505 1.00 87.56 92 SER A O 1
ATOM 703 N N . ALA A 1 93 ? 14.749 -7.784 -15.922 1.00 87.94 93 ALA A N 1
ATOM 704 C CA . ALA A 1 93 ? 15.190 -8.820 -16.864 1.00 87.94 93 ALA A CA 1
ATOM 705 C C . ALA A 1 93 ? 14.022 -9.435 -17.658 1.00 87.94 93 ALA A C 1
ATOM 707 O O . ALA A 1 93 ? 14.191 -9.794 -18.821 1.00 87.94 93 ALA A O 1
ATOM 708 N N . ALA A 1 94 ? 12.839 -9.510 -17.048 1.00 86.31 94 ALA A N 1
ATOM 709 C CA . ALA A 1 94 ? 11.597 -9.946 -17.678 1.00 86.31 94 ALA A CA 1
ATOM 710 C C . ALA A 1 94 ? 10.847 -8.813 -18.409 1.00 86.31 94 ALA A C 1
ATOM 712 O O . ALA A 1 94 ? 9.766 -9.048 -18.938 1.00 86.31 94 ALA A O 1
ATOM 713 N N . SER A 1 95 ? 11.407 -7.595 -18.471 1.00 88.31 95 SER A N 1
ATOM 714 C CA . SER A 1 95 ? 10.745 -6.400 -19.029 1.00 88.31 95 SER A CA 1
ATOM 715 C C . SER A 1 95 ? 9.407 -6.055 -18.352 1.00 88.31 95 SER A C 1
ATOM 717 O O . SER A 1 95 ? 8.505 -5.516 -18.988 1.00 88.31 95 SER A O 1
ATOM 719 N N . LEU A 1 96 ? 9.284 -6.360 -17.057 1.00 89.19 96 LEU A N 1
ATOM 720 C CA . LEU A 1 96 ? 8.110 -6.067 -16.236 1.00 89.19 96 LEU A CA 1
ATOM 721 C C . LEU A 1 96 ? 8.307 -4.777 -15.438 1.00 89.19 96 LEU A C 1
ATOM 723 O O . LEU A 1 96 ? 9.402 -4.490 -14.953 1.00 89.19 96 LEU A O 1
ATOM 727 N N . VAL A 1 97 ? 7.218 -4.032 -15.256 1.00 90.81 97 VAL A N 1
ATOM 728 C CA . VAL A 1 97 ? 7.176 -2.819 -14.430 1.00 90.81 97 VAL A CA 1
ATOM 729 C C . VAL A 1 97 ? 6.539 -3.121 -13.077 1.00 90.81 97 VAL A C 1
ATOM 731 O O . VAL A 1 97 ? 5.643 -3.953 -12.968 1.00 90.81 97 VAL A O 1
ATOM 734 N N . SER A 1 98 ? 7.010 -2.443 -12.033 1.00 91.44 98 SER A N 1
ATOM 735 C CA . SER A 1 98 ? 6.385 -2.459 -10.710 1.00 91.44 98 SER A CA 1
ATOM 736 C C . SER A 1 98 ? 6.479 -1.059 -10.103 1.00 91.44 98 SER A C 1
ATOM 738 O O . SER A 1 98 ? 7.445 -0.758 -9.395 1.00 91.44 98 SER A O 1
ATOM 740 N N . PRO A 1 99 ? 5.494 -0.196 -10.393 1.00 91.50 99 PRO A N 1
ATOM 741 C CA . PRO A 1 99 ? 5.438 1.177 -9.895 1.00 91.50 99 PRO A CA 1
ATOM 742 C C . PRO A 1 99 ? 5.569 1.274 -8.370 1.00 91.50 99 PRO A C 1
ATOM 744 O O . PRO A 1 99 ? 6.392 2.017 -7.835 1.00 91.50 99 PRO A O 1
ATOM 747 N N . GLU A 1 100 ? 4.833 0.428 -7.654 1.00 91.31 100 GLU A N 1
ATOM 748 C CA . GLU A 1 100 ? 4.746 0.406 -6.194 1.00 91.31 100 GLU A CA 1
ATOM 749 C C . GLU A 1 100 ? 6.064 -0.022 -5.533 1.00 91.31 100 GLU A C 1
ATOM 751 O O . GLU A 1 100 ? 6.316 0.323 -4.374 1.00 91.31 100 GLU A O 1
ATOM 756 N N . ALA A 1 101 ? 6.938 -0.735 -6.260 1.00 91.62 101 ALA A N 1
ATOM 757 C CA . ALA A 1 101 ? 8.272 -1.092 -5.779 1.00 91.62 101 ALA A CA 1
ATOM 758 C C . ALA A 1 101 ? 9.128 0.147 -5.479 1.00 91.62 101 ALA A C 1
ATOM 760 O O . ALA A 1 101 ? 10.026 0.073 -4.641 1.00 91.62 101 ALA A O 1
ATOM 761 N N . GLN A 1 102 ? 8.826 1.293 -6.098 1.00 92.12 102 GLN A N 1
ATOM 762 C CA . GLN A 1 102 ? 9.526 2.549 -5.840 1.00 92.12 102 GLN A CA 1
ATOM 763 C C . GLN A 1 102 ? 9.349 3.029 -4.390 1.00 92.12 102 GLN A C 1
ATOM 765 O O . GLN A 1 102 ? 10.264 3.622 -3.822 1.00 92.12 102 GLN A O 1
ATOM 770 N N . LEU A 1 103 ? 8.197 2.737 -3.774 1.00 91.06 103 LEU A N 1
ATOM 771 C CA . LEU A 1 103 ? 7.928 3.038 -2.364 1.00 91.06 103 LEU A CA 1
ATOM 772 C C . LEU A 1 103 ? 8.378 1.915 -1.420 1.00 91.06 103 LEU A C 1
ATOM 774 O O . LEU A 1 103 ? 8.392 2.107 -0.204 1.00 91.06 103 LEU A O 1
ATOM 778 N N . LEU A 1 104 ? 8.766 0.749 -1.942 1.00 89.44 104 LEU A N 1
ATOM 779 C CA . LEU A 1 104 ? 9.163 -0.420 -1.157 1.00 89.44 104 LEU A CA 1
ATOM 780 C C . LEU A 1 104 ? 10.620 -0.319 -0.670 1.00 89.44 104 LEU A C 1
ATOM 782 O O . LEU A 1 104 ? 11.458 -1.180 -0.932 1.00 89.44 104 LEU A O 1
ATOM 786 N N . THR A 1 105 ? 10.933 0.753 0.048 1.00 91.12 105 THR A N 1
ATOM 787 C CA . THR A 1 105 ? 12.253 0.970 0.646 1.00 91.12 105 THR A CA 1
ATOM 788 C C . THR A 1 105 ? 12.355 0.284 2.011 1.00 91.12 105 THR A C 1
ATOM 790 O O . THR A 1 105 ? 11.350 0.094 2.698 1.00 91.12 105 THR A O 1
ATOM 793 N N . SER A 1 106 ? 13.570 -0.067 2.447 1.00 90.75 106 SER A N 1
ATOM 794 C CA . SER A 1 106 ? 13.802 -0.654 3.777 1.00 90.75 106 SER A CA 1
ATOM 795 C C . SER A 1 106 ? 13.121 0.098 4.935 1.00 90.75 106 SER A C 1
ATOM 797 O O . SER A 1 106 ? 12.465 -0.572 5.734 1.00 90.75 106 SER A O 1
ATOM 799 N N . PRO A 1 107 ? 13.213 1.442 5.056 1.00 91.31 107 PRO A N 1
ATOM 800 C CA . PRO A 1 107 ? 12.524 2.154 6.133 1.00 91.31 107 PRO A CA 1
ATOM 801 C C . PRO A 1 107 ? 10.999 2.011 6.055 1.00 91.31 107 PRO A C 1
ATOM 803 O O . PRO A 1 107 ? 10.382 1.748 7.082 1.00 91.31 107 PRO A O 1
ATOM 806 N N . ASN A 1 108 ? 10.399 2.071 4.862 1.00 91.50 108 ASN A N 1
ATOM 807 C CA . ASN A 1 108 ? 8.945 1.939 4.695 1.00 91.50 108 ASN A CA 1
ATOM 808 C C . ASN A 1 108 ? 8.451 0.522 5.026 1.00 91.50 108 ASN A C 1
ATOM 810 O O . ASN A 1 108 ? 7.381 0.345 5.604 1.00 91.50 108 ASN A O 1
ATOM 814 N N . VAL A 1 109 ? 9.239 -0.509 4.698 1.00 91.50 109 VAL A N 1
ATOM 815 C CA . VAL A 1 109 ? 8.917 -1.899 5.059 1.00 91.50 109 VAL A CA 1
ATOM 816 C C . VAL A 1 109 ? 8.963 -2.088 6.575 1.00 91.50 109 VAL A C 1
ATOM 818 O O . VAL A 1 109 ? 8.042 -2.666 7.151 1.00 91.50 109 VAL A O 1
ATOM 821 N N . ILE A 1 110 ? 10.005 -1.575 7.234 1.00 92.38 110 ILE A N 1
ATOM 822 C CA . ILE A 1 110 ? 10.127 -1.632 8.696 1.00 92.38 110 ILE A CA 1
ATOM 823 C C . ILE A 1 110 ? 8.993 -0.835 9.356 1.00 92.38 110 ILE A C 1
ATOM 825 O O . ILE A 1 110 ? 8.367 -1.330 10.291 1.00 92.38 110 ILE A O 1
ATOM 829 N N . GLY A 1 111 ? 8.685 0.360 8.847 1.00 90.44 111 GLY A N 1
ATOM 830 C CA . GLY A 1 111 ? 7.590 1.205 9.325 1.00 90.44 111 GLY A CA 1
ATOM 831 C C . GLY A 1 111 ? 6.232 0.512 9.228 1.00 90.44 111 GLY A C 1
ATOM 832 O O . GLY A 1 111 ? 5.488 0.486 10.208 1.00 90.44 111 GLY A O 1
ATOM 833 N N . PHE A 1 112 ? 5.943 -0.138 8.098 1.00 90.00 112 PHE A N 1
ATOM 834 C CA . PHE A 1 112 ? 4.730 -0.936 7.919 1.00 90.00 112 PHE A CA 1
ATOM 835 C C . PHE A 1 112 ? 4.632 -2.097 8.919 1.00 90.00 112 PHE A C 1
ATOM 837 O O . PHE A 1 112 ? 3.588 -2.281 9.548 1.00 90.00 112 PHE A O 1
ATOM 844 N N . LEU A 1 113 ? 5.710 -2.872 9.093 1.00 91.31 113 LEU A N 1
ATOM 845 C CA . LEU A 1 113 ? 5.729 -4.004 10.026 1.00 91.31 113 LEU A CA 1
ATOM 846 C C . LEU A 1 113 ? 5.547 -3.547 11.476 1.00 91.31 113 LEU A C 1
ATOM 848 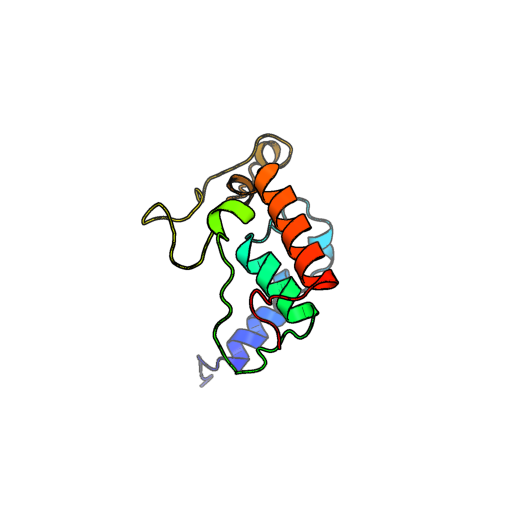O O . LEU A 1 113 ? 4.752 -4.137 12.208 1.00 91.31 113 LEU A O 1
ATOM 852 N N . ASN A 1 114 ? 6.224 -2.467 11.867 1.00 89.69 114 ASN A N 1
ATOM 853 C CA . ASN A 1 114 ? 6.069 -1.864 13.187 1.00 89.69 114 ASN A CA 1
ATOM 854 C C . ASN A 1 114 ? 4.641 -1.344 13.398 1.00 89.69 114 ASN A C 1
ATOM 856 O O . ASN A 1 114 ? 4.069 -1.554 14.465 1.00 89.69 114 ASN A O 1
ATOM 860 N N . GLY A 1 115 ? 4.040 -0.726 12.377 1.00 87.06 115 GLY A N 1
ATOM 861 C CA . GLY A 1 115 ? 2.647 -0.280 12.408 1.00 87.06 115 GLY A CA 1
ATOM 862 C C . GLY A 1 115 ? 1.667 -1.437 12.603 1.00 87.06 115 GLY A C 1
ATOM 863 O O . GLY A 1 115 ? 0.803 -1.362 13.472 1.00 87.06 115 GLY A O 1
ATOM 864 N N . CYS A 1 116 ? 1.838 -2.540 11.868 1.00 88.00 116 CYS A N 1
ATOM 865 C CA . CYS A 1 116 ? 1.004 -3.736 12.020 1.00 88.00 116 CYS A CA 1
ATOM 866 C C . CYS A 1 116 ? 1.172 -4.389 13.399 1.00 88.00 116 CYS A C 1
ATOM 868 O O . CYS A 1 116 ? 0.186 -4.763 14.029 1.00 88.00 116 CYS A O 1
ATOM 870 N N . ALA A 1 117 ? 2.408 -4.508 13.890 1.00 89.25 117 ALA A N 1
ATOM 871 C CA . ALA A 1 117 ? 2.676 -5.059 15.215 1.00 89.25 117 ALA A CA 1
ATOM 872 C C . ALA A 1 117 ? 2.062 -4.187 16.324 1.00 89.25 117 ALA A C 1
ATOM 874 O O . ALA A 1 117 ? 1.433 -4.715 17.240 1.00 89.25 117 ALA A O 1
ATOM 875 N N . SER A 1 118 ? 2.183 -2.860 16.212 1.00 86.69 118 SER A N 1
ATOM 876 C CA . SER A 1 118 ? 1.569 -1.911 17.146 1.00 86.69 118 SER A CA 1
ATOM 877 C C . SER A 1 118 ? 0.045 -1.978 17.103 1.00 86.69 118 SER A C 1
ATOM 879 O O . SER A 1 118 ? -0.587 -1.992 18.153 1.00 86.69 118 SER A O 1
ATOM 881 N N . LEU A 1 119 ? -0.549 -2.077 15.910 1.00 83.31 119 LEU A N 1
ATOM 882 C CA . LEU A 1 119 ? -1.992 -2.234 15.733 1.00 83.31 119 LEU A CA 1
ATOM 883 C C . LEU A 1 119 ? -2.515 -3.479 16.461 1.00 83.31 119 LEU A C 1
ATOM 885 O O . LEU A 1 119 ? -3.523 -3.407 17.155 1.00 83.31 119 LEU A O 1
ATOM 889 N N . LEU A 1 120 ? -1.809 -4.604 16.343 1.00 84.75 120 LEU A N 1
ATOM 890 C CA . LEU A 1 120 ? -2.186 -5.853 17.007 1.00 84.75 120 LEU A CA 1
ATOM 891 C C . LEU A 1 120 ? -1.982 -5.803 18.526 1.00 84.75 120 LEU A C 1
ATOM 893 O O . LEU A 1 120 ? -2.801 -6.333 19.271 1.00 84.75 120 LEU A O 1
ATOM 897 N N . ALA A 1 121 ? -0.888 -5.199 18.993 1.00 84.94 121 ALA A N 1
ATOM 898 C CA . ALA A 1 121 ? -0.542 -5.175 20.413 1.00 84.94 121 ALA A CA 1
ATOM 899 C C . ALA A 1 121 ? -1.313 -4.110 21.210 1.00 84.94 121 ALA A C 1
ATOM 901 O O . ALA A 1 121 ? -1.587 -4.303 22.396 1.00 84.94 121 ALA A O 1
ATOM 902 N N . HIS A 1 122 ? -1.614 -2.973 20.584 1.00 79.25 122 HIS A N 1
ATOM 903 C CA . HIS A 1 122 ? -2.073 -1.761 21.265 1.00 79.25 122 HIS A CA 1
ATOM 904 C C . HIS A 1 122 ? -3.304 -1.105 20.619 1.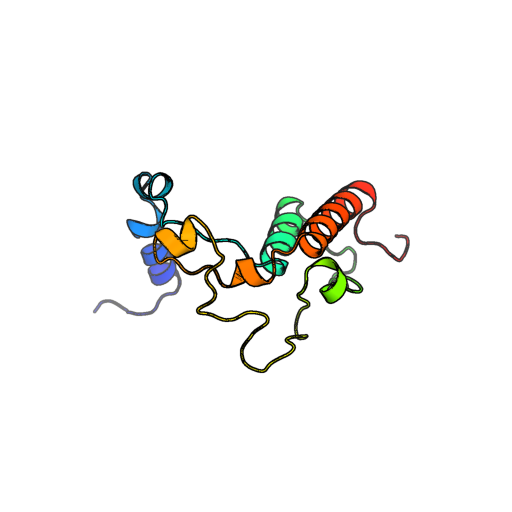00 79.25 122 HIS A C 1
ATOM 906 O O . HIS A 1 122 ? -3.875 -0.202 21.224 1.00 79.25 122 HIS A O 1
ATOM 912 N N . GLY A 1 123 ? -3.747 -1.544 19.435 1.00 77.00 123 GLY A N 1
ATOM 913 C CA . GLY A 1 123 ? -4.831 -0.891 18.694 1.00 77.00 123 GLY A CA 1
ATOM 914 C C . GLY A 1 123 ? -4.413 0.439 18.048 1.00 77.00 123 GLY A C 1
ATOM 915 O O . GLY A 1 123 ? -3.231 0.770 17.977 1.00 77.00 123 GLY A O 1
ATOM 916 N N . LEU A 1 124 ? -5.393 1.207 17.553 1.00 70.62 124 LEU A N 1
ATOM 917 C CA . LEU A 1 124 ? -5.190 2.510 16.883 1.00 70.62 124 LEU A CA 1
ATOM 918 C C . LEU A 1 124 ? -5.271 3.726 17.818 1.00 70.62 124 LEU A C 1
ATOM 920 O O . LEU A 1 124 ? -5.345 4.864 17.365 1.00 70.62 124 LEU A O 1
ATOM 924 N N . THR A 1 125 ? -5.295 3.521 19.129 1.00 56.69 125 THR A N 1
ATOM 925 C CA . THR A 1 125 ? -5.623 4.591 20.071 1.00 56.69 125 THR A CA 1
ATOM 926 C C . THR A 1 125 ? -4.402 5.418 20.473 1.00 56.69 125 THR A C 1
ATOM 928 O O . THR A 1 125 ? -3.532 4.918 21.184 1.00 56.69 125 THR A O 1
ATOM 931 N N . SER A 1 126 ? -4.391 6.712 20.131 1.00 56.84 126 SER A N 1
ATOM 932 C CA . SER A 1 126 ? -3.661 7.740 20.899 1.00 56.84 126 SER A CA 1
ATOM 933 C C . SER A 1 126 ? -4.460 8.223 22.122 1.00 56.84 126 SER A C 1
ATOM 935 O O . SER A 1 126 ? -3.895 8.753 23.079 1.00 56.84 126 SER A O 1
ATOM 937 N N . CYS A 1 127 ? -5.769 7.958 22.146 1.00 53.56 127 CYS A N 1
ATOM 938 C CA . CYS A 1 127 ? -6.680 8.313 23.228 1.00 53.56 127 CYS A CA 1
ATOM 939 C C . CYS A 1 127 ? -7.313 7.044 23.804 1.00 53.56 127 CYS A C 1
ATOM 941 O O . CYS A 1 127 ? -7.932 6.275 23.076 1.00 53.56 127 CYS A O 1
ATOM 943 N N . ARG A 1 128 ? -7.141 6.815 25.111 1.00 42.25 128 ARG A N 1
ATOM 944 C CA . ARG A 1 128 ? -7.871 5.780 25.860 1.00 42.25 128 ARG A CA 1
ATOM 945 C C . ARG A 1 128 ? -9.364 5.833 25.519 1.00 42.25 128 ARG A C 1
ATOM 947 O O . ARG A 1 128 ? -9.934 6.896 25.725 1.00 42.25 128 ARG A O 1
ATOM 954 N N . GLY A 1 129 ? -9.916 4.678 25.131 1.00 39.19 129 GLY A N 1
ATOM 955 C CA . GLY A 1 129 ? -11.301 4.236 25.367 1.00 39.19 129 GLY A CA 1
ATOM 956 C C . GLY A 1 129 ? -12.405 5.208 24.997 1.00 39.19 129 GLY A C 1
ATOM 957 O O . GLY A 1 129 ? -12.666 6.111 25.820 1.00 39.19 129 GLY A O 1
#

Foldseek 3Di:
DDDPDDPVVVVVCCCVPCVNDPPVLVVDPQHDADDALVVVVVVLCVVVVPDDPVNDDQDDPPLCQQQVDDPPPAPDPPGSWDQQADDPDPCVVVVHHHGRVVSVDPRNVVSSVVVSVCCVPPNSDPDDD

Radius of gyration: 18.86 Å; chains: 1; bounding box: 50×37×53 Å

pLDDT: mean 82.25, std 11.65, range [38.91, 92.44]

Sequence (129 aa):
PPAYGILGAALAAVLLDPEARSATLDLDPAHGGLREPLLKLLHVLRALDFESADGRELDLEELDNKLGMAPYQSPTVFNFYLPEHSPRGPLSAASLVSPEAQLLTSPNVIGFLNGCASLLAHGLTSCRG